Protein AF-0000000072575373 (afdb_homodimer)

pLDDT: mean 94.95, std 9.39, range [46.44, 98.88]

Foldseek 3Di:
DAQDDDDPFKFKAQPPPGDTDDKDWDKDWDKDFDWDADPVGDIDTDDMDTPDMGTPWIADPVVRDISRIDIDGDVPSDD/DAQDDDDPFKFKAQPPPRDTDDKDWDKDWDKDFDWDADPVGDIDTDDMDTPDMGTPWIADPVVRDISRIDIDGDVPSDD

Solvent-accessible surface area (backbone atoms only — not comparable to full-atom values): 8960 Å² total; per-residue (Å²): 133,87,70,86,75,67,54,101,48,29,28,58,28,30,71,82,80,61,48,63,34,51,33,39,36,31,34,37,38,33,33,39,30,37,36,38,31,50,89,65,46,54,75,42,78,79,46,78,43,78,76,44,77,45,72,74,45,42,29,33,63,88,77,62,46,66,66,44,63,44,80,40,70,22,66,84,44,72,128,133,85,69,86,75,66,53,99,48,30,28,58,27,30,73,82,82,60,49,62,34,52,33,39,37,33,35,38,34,33,33,39,29,37,35,38,31,48,89,62,47,54,74,42,78,77,45,76,44,78,76,45,74,45,71,74,44,42,29,32,64,86,79,61,46,67,66,44,64,43,80,39,71,22,65,85,45,74,126

Secondary structure (DSSP, 8-state):
-PPPPP-TTEEEEETTT---SEEEEEEEEEEEEEEEE-TT--EEEEEEEEEEEEEEEEEETTT--BS-EEEEEPTT---/-PPPPP-TTEEEEETTT---SEEEEEEEEEEEEEEEE-TT--EEEEEEEEEEEEEEEEEETTT--BS-EEEEEPTT---

Structure (mmCIF, N/CA/C/O backbone):
data_AF-0000000072575373-model_v1
#
loop_
_entity.id
_entity.type
_entity.pdbx_description
1 polymer 'Uncharacterized protein'
#
loop_
_atom_site.group_PDB
_atom_site.id
_atom_site.type_symbol
_atom_site.label_atom_id
_atom_site.label_alt_id
_atom_site.label_comp_id
_atom_site.label_asym_id
_atom_site.label_entity_id
_atom_site.label_seq_id
_atom_site.pdbx_PDB_ins_code
_atom_site.Cartn_x
_atom_site.Cartn_y
_atom_site.Cartn_z
_atom_site.occupancy
_atom_site.B_iso_or_equiv
_atom_site.auth_seq_id
_atom_site.auth_comp_id
_atom_site.auth_asym_id
_atom_site.auth_atom_id
_atom_site.pdbx_PDB_model_num
ATOM 1 N N . MET A 1 1 ? -15.961 -15.336 -4.566 1 57.91 1 MET A N 1
ATOM 2 C CA . MET A 1 1 ? -15.203 -16.531 -4.191 1 57.91 1 MET A CA 1
ATOM 3 C C . MET A 1 1 ? -13.781 -16.156 -3.77 1 57.91 1 MET A C 1
ATOM 5 O O . MET A 1 1 ? -13.227 -15.172 -4.246 1 57.91 1 MET A O 1
ATOM 9 N N . THR A 1 2 ? -13.219 -16.516 -2.486 1 79.81 2 THR A N 1
ATOM 10 C CA . THR A 1 2 ? -11.898 -16.203 -1.959 1 79.81 2 THR A CA 1
ATOM 11 C C . THR A 1 2 ? -10.812 -16.891 -2.793 1 79.81 2 THR A C 1
ATOM 13 O O . THR A 1 2 ? -10.93 -18.062 -3.141 1 79.81 2 THR A O 1
ATOM 16 N N . VAL A 1 3 ? -9.93 -16.172 -3.463 1 93 3 VAL A N 1
ATOM 17 C CA . VAL A 1 3 ? -8.805 -16.703 -4.234 1 93 3 VAL A CA 1
ATOM 18 C C . VAL A 1 3 ? -7.789 -17.344 -3.295 1 93 3 VAL A C 1
ATOM 20 O O . VAL A 1 3 ? -7.344 -16.719 -2.332 1 93 3 VAL A O 1
ATOM 23 N N . PRO A 1 4 ? -7.527 -18.719 -3.582 1 95.56 4 PRO A N 1
ATOM 24 C CA . PRO A 1 4 ? -6.492 -19.312 -2.734 1 95.56 4 PRO A CA 1
ATOM 25 C C . PRO A 1 4 ? -5.156 -18.578 -2.836 1 95.56 4 PRO A C 1
ATOM 27 O O . PRO A 1 4 ? -4.773 -18.141 -3.92 1 95.56 4 PRO A O 1
ATOM 30 N N . LEU A 1 5 ? -4.449 -18.469 -1.701 1 96.19 5 LEU A N 1
ATOM 31 C CA . LEU A 1 5 ? -3.184 -17.734 -1.696 1 96.19 5 LEU A CA 1
ATOM 32 C C . LEU A 1 5 ? -2.004 -18.703 -1.731 1 96.19 5 LEU A C 1
ATOM 34 O O . LEU A 1 5 ? -1.998 -19.719 -1.022 1 96.19 5 LEU A O 1
ATOM 38 N N . PRO A 1 6 ? -1.029 -18.391 -2.51 1 96.19 6 PRO A N 1
ATOM 39 C CA . PRO A 1 6 ? 0.148 -19.266 -2.553 1 96.19 6 PRO A CA 1
ATOM 40 C C . PRO A 1 6 ? 0.907 -19.297 -1.229 1 96.19 6 PRO A C 1
ATOM 42 O O . PRO A 1 6 ? 0.759 -18.375 -0.406 1 96.19 6 PRO A O 1
ATOM 45 N N . THR A 1 7 ? 1.663 -20.406 -1.072 1 95 7 THR A N 1
ATOM 46 C CA . THR A 1 7 ? 2.609 -20.547 0.029 1 95 7 THR A CA 1
ATOM 47 C C . THR A 1 7 ? 4.047 -20.516 -0.485 1 95 7 THR A C 1
ATOM 49 O O . THR A 1 7 ? 4.281 -20.25 -1.664 1 95 7 THR A O 1
ATOM 52 N N . ASP A 1 8 ? 4.98 -20.844 0.505 1 93.44 8 ASP A N 1
ATOM 53 C CA . ASP A 1 8 ? 6.387 -20.875 0.112 1 93.44 8 ASP A CA 1
ATOM 54 C C . ASP A 1 8 ? 6.672 -22.016 -0.845 1 93.44 8 ASP A C 1
ATOM 56 O O . ASP A 1 8 ? 7.707 -22.047 -1.516 1 93.44 8 ASP A O 1
ATOM 60 N N . THR A 1 9 ? 5.777 -22.953 -0.878 1 94.94 9 THR A N 1
ATOM 61 C CA . THR A 1 9 ? 6.062 -24.141 -1.668 1 94.94 9 THR A CA 1
ATOM 62 C C . THR A 1 9 ? 5.094 -24.266 -2.84 1 94.94 9 THR A C 1
ATOM 64 O O . THR A 1 9 ? 5.145 -25.234 -3.604 1 94.94 9 THR A O 1
ATOM 67 N N . THR A 1 10 ? 4.133 -23.281 -2.965 1 97.19 10 THR A N 1
ATOM 68 C CA . THR A 1 10 ? 3.164 -23.359 -4.051 1 97.19 10 THR A CA 1
ATOM 69 C C . THR A 1 10 ? 3.135 -22.062 -4.848 1 97.19 10 THR A C 1
ATOM 71 O O . THR A 1 10 ? 3.637 -21.031 -4.387 1 97.19 10 THR A O 1
ATOM 74 N N . ARG A 1 11 ? 2.496 -22.125 -6.023 1 97.38 11 ARG A N 1
ATOM 75 C CA . ARG A 1 11 ? 2.246 -20.984 -6.895 1 97.38 11 ARG A CA 1
ATOM 76 C C . ARG A 1 11 ? 0.916 -21.125 -7.625 1 97.38 11 ARG A C 1
ATOM 78 O O . ARG A 1 11 ? 0.316 -22.203 -7.621 1 97.38 11 ARG A O 1
ATOM 85 N N . TRP A 1 12 ? 0.55 -20.016 -8.227 1 97.81 12 TRP A N 1
ATOM 86 C CA . TRP A 1 12 ? -0.685 -20.047 -9.008 1 97.81 12 TRP A CA 1
ATOM 87 C C . TRP A 1 12 ? -0.445 -20.625 -10.391 1 97.81 12 TRP A C 1
ATOM 89 O O . TRP A 1 12 ? 0.592 -20.375 -11.008 1 97.81 12 TRP A O 1
ATOM 99 N N . ARG A 1 13 ? -1.475 -21.406 -10.875 1 98.38 13 ARG A N 1
ATOM 100 C CA . ARG A 1 13 ? -1.645 -21.797 -12.266 1 98.38 13 ARG A CA 1
ATOM 101 C C . ARG A 1 13 ? -3.033 -21.422 -12.773 1 98.38 13 ARG A C 1
ATOM 103 O O . ARG A 1 13 ? -4.039 -21.75 -12.141 1 98.38 13 ARG A O 1
ATOM 110 N N . CYS A 1 14 ? -3.023 -20.719 -13.852 1 98.75 14 CYS A N 1
ATOM 111 C CA . CYS A 1 14 ? -4.32 -20.469 -14.477 1 98.75 14 CYS A CA 1
ATOM 112 C C . CYS A 1 14 ? -4.961 -21.766 -14.945 1 98.75 14 CYS A C 1
ATOM 114 O O . CYS A 1 14 ? -4.348 -22.531 -15.695 1 98.75 14 CYS A O 1
ATOM 116 N N . THR A 1 15 ? -6.172 -22 -14.586 1 98.44 15 THR A N 1
ATOM 117 C CA . THR A 1 15 ? -6.82 -23.266 -14.898 1 98.44 15 THR A CA 1
ATOM 118 C C . THR A 1 15 ? -7.25 -23.312 -16.359 1 98.44 15 THR A C 1
ATOM 120 O O . THR A 1 15 ? -7.547 -24.375 -16.891 1 98.44 15 THR A O 1
ATOM 123 N N . LEU A 1 16 ? -7.289 -22.172 -16.984 1 98.44 16 LEU A N 1
ATOM 124 C CA . LEU A 1 16 ? -7.77 -22.109 -18.359 1 98.44 16 LEU A CA 1
ATOM 125 C C . LEU A 1 16 ? -6.613 -22.219 -19.344 1 98.44 16 LEU A C 1
ATOM 127 O O . LEU A 1 16 ? -6.652 -23.047 -20.266 1 98.44 16 LEU A O 1
ATOM 131 N N . CYS A 1 17 ? -5.562 -21.453 -19.203 1 98.81 17 CYS A N 1
ATOM 132 C CA . CYS A 1 17 ? -4.531 -21.406 -20.234 1 98.81 17 CYS A CA 1
ATOM 133 C C . CYS A 1 17 ? -3.23 -22.031 -19.734 1 98.81 17 CYS A C 1
ATOM 135 O O . CYS A 1 17 ? -2.27 -22.172 -20.484 1 98.81 17 CYS A O 1
ATOM 137 N N . GLY A 1 18 ? -3.104 -22.344 -18.453 1 98.44 18 GLY A N 1
ATOM 138 C CA . GLY A 1 18 ? -1.931 -23 -17.891 1 98.44 18 GLY A CA 1
ATOM 139 C C . GLY A 1 18 ? -0.842 -22.031 -17.484 1 98.44 18 GLY A C 1
ATOM 140 O O . GLY A 1 18 ? 0.259 -22.438 -17.125 1 98.44 18 GLY A O 1
ATOM 141 N N . ASN A 1 19 ? -1.093 -20.719 -17.531 1 98.62 19 ASN A N 1
ATOM 142 C CA . ASN A 1 19 ? -0.123 -19.688 -17.141 1 98.62 19 ASN A CA 1
ATOM 143 C C . ASN A 1 19 ? 0.386 -19.922 -15.719 1 98.62 19 ASN A C 1
ATOM 145 O O . ASN A 1 19 ? -0.397 -20.219 -14.812 1 98.62 19 ASN A O 1
ATOM 149 N N . LEU A 1 20 ? 1.726 -19.672 -15.562 1 98.31 20 LEU A N 1
ATOM 150 C CA . LEU A 1 20 ? 2.344 -19.875 -14.258 1 98.31 20 LEU A CA 1
ATOM 151 C C . LEU A 1 20 ? 3.094 -18.641 -13.797 1 98.31 20 LEU A C 1
A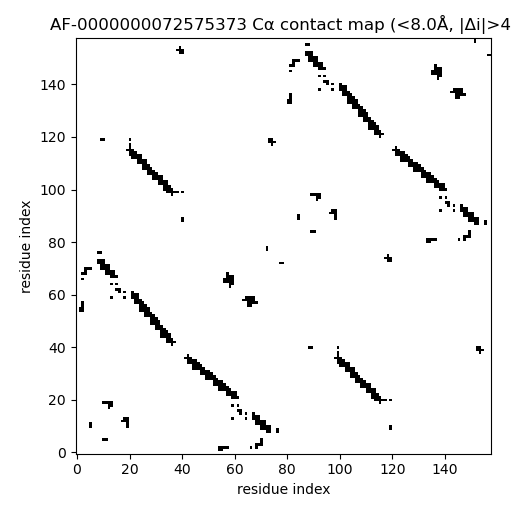TOM 153 O O . LEU A 1 20 ? 3.561 -18.578 -12.656 1 98.31 20 LEU A O 1
ATOM 157 N N . THR A 1 21 ? 3.098 -17.594 -14.664 1 97.94 21 THR A N 1
ATOM 158 C CA . THR A 1 21 ? 4.199 -16.672 -14.398 1 97.94 21 THR A CA 1
ATOM 159 C C . THR A 1 21 ? 3.701 -15.227 -14.344 1 97.94 21 THR A C 1
ATOM 161 O O . THR A 1 21 ? 4.371 -14.359 -13.789 1 97.94 21 THR A O 1
ATOM 164 N N . ARG A 1 22 ? 2.506 -14.922 -14.992 1 98.62 22 ARG A N 1
ATOM 165 C CA . ARG A 1 22 ? 2.127 -13.523 -15.148 1 98.62 22 ARG A CA 1
ATOM 166 C C . ARG A 1 22 ? 0.691 -13.289 -14.688 1 98.62 22 ARG A C 1
ATOM 168 O O . ARG A 1 22 ? -0.255 -13.711 -15.359 1 98.62 22 ARG A O 1
ATOM 175 N N . PHE A 1 23 ? 0.566 -12.531 -13.625 1 98.81 23 PHE A N 1
ATOM 176 C CA . PHE A 1 23 ? -0.757 -12.297 -13.062 1 98.81 23 PHE A CA 1
ATOM 177 C C . PHE A 1 23 ? -0.915 -10.844 -12.641 1 98.81 23 PHE A C 1
ATOM 179 O O . PHE A 1 23 ? 0.02 -10.242 -12.109 1 98.81 23 PHE A O 1
ATOM 186 N N . ASP A 1 24 ? -2.07 -10.297 -12.836 1 98.81 24 ASP A N 1
ATOM 187 C CA . ASP A 1 24 ? -2.482 -9.055 -12.18 1 98.81 24 ASP A CA 1
ATOM 188 C C . ASP A 1 24 ? -3.26 -9.352 -10.898 1 98.81 24 ASP A C 1
ATOM 190 O O . ASP A 1 24 ? -4.281 -10.039 -10.93 1 98.81 24 ASP A O 1
ATOM 194 N N . VAL A 1 25 ? -2.771 -8.82 -9.812 1 98.62 25 VAL A N 1
ATOM 195 C CA . VAL A 1 25 ? -3.379 -9.055 -8.508 1 98.62 25 VAL A CA 1
ATOM 196 C C . VAL A 1 25 ? -3.973 -7.75 -7.973 1 98.62 25 VAL A C 1
ATOM 198 O O . VAL A 1 25 ? -3.27 -6.746 -7.844 1 98.62 25 VAL A O 1
ATOM 201 N N . THR A 1 26 ? -5.25 -7.719 -7.734 1 98.5 26 THR A N 1
ATOM 202 C CA . THR A 1 26 ? -5.906 -6.602 -7.066 1 98.5 26 THR A CA 1
ATOM 203 C C . THR A 1 26 ? -5.98 -6.84 -5.562 1 98.5 26 THR A C 1
ATOM 205 O O . THR A 1 26 ? -6.543 -7.844 -5.113 1 98.5 26 THR A O 1
ATOM 208 N N . ARG A 1 27 ? -5.383 -5.902 -4.816 1 97.94 27 ARG A N 1
ATOM 209 C CA . ARG A 1 27 ? -5.355 -6.012 -3.361 1 97.94 27 ARG A CA 1
ATOM 210 C C . ARG A 1 27 ? -5.988 -4.789 -2.709 1 97.94 27 ARG A C 1
ATOM 212 O O . ARG A 1 27 ? -5.789 -3.662 -3.168 1 97.94 27 ARG A O 1
ATOM 219 N N . ALA A 1 28 ? -6.754 -5.051 -1.67 1 97.81 28 ALA A N 1
ATOM 220 C CA . ALA A 1 28 ? -7.191 -4.004 -0.752 1 97.81 28 ALA A CA 1
ATOM 221 C C . ALA A 1 28 ? -6.43 -4.078 0.568 1 97.81 28 ALA A C 1
ATOM 223 O O . ALA A 1 28 ? -6.195 -5.164 1.097 1 97.81 28 ALA A O 1
ATOM 224 N N . SER A 1 29 ? -6.07 -2.857 0.984 1 98.12 29 SER A N 1
ATOM 225 C CA . SER A 1 29 ? -5.344 -2.869 2.248 1 98.12 29 SER A CA 1
ATOM 226 C C . SER A 1 29 ? -5.715 -1.667 3.111 1 98.12 29 SER A C 1
ATOM 228 O O . SER A 1 29 ? -6.238 -0.672 2.607 1 98.12 29 SER A O 1
ATOM 230 N N . LYS A 1 30 ? -5.516 -1.884 4.383 1 98.31 30 LYS A N 1
ATOM 231 C CA . LYS A 1 30 ? -5.5 -0.824 5.387 1 98.31 30 LYS A CA 1
ATOM 232 C C . LYS A 1 30 ? -4.148 -0.752 6.09 1 98.31 30 LYS A C 1
ATOM 234 O O . LYS A 1 30 ? -3.635 -1.768 6.562 1 98.31 30 LYS A O 1
ATOM 239 N N . VAL A 1 31 ? -3.635 0.418 6.047 1 98.62 31 VAL A N 1
ATOM 240 C CA . VAL A 1 31 ? -2.279 0.591 6.559 1 98.62 31 VAL A CA 1
ATOM 241 C C . VAL A 1 31 ? -2.229 1.802 7.488 1 98.62 31 VAL A C 1
ATOM 243 O O . VAL A 1 31 ? -2.967 2.771 7.297 1 98.62 31 VAL A O 1
ATOM 246 N N . VAL A 1 32 ? -1.358 1.683 8.516 1 98.75 32 VAL A N 1
ATOM 247 C CA . VAL A 1 32 ? -1.013 2.842 9.328 1 98.75 32 VAL A CA 1
ATOM 248 C C . VAL A 1 32 ? 0.434 3.252 9.062 1 98.75 32 VAL A C 1
ATOM 250 O O . VAL A 1 32 ? 1.335 2.41 9.07 1 98.75 32 VAL A O 1
ATOM 253 N N . GLU A 1 33 ? 0.587 4.488 8.852 1 98.81 33 GLU A N 1
ATOM 254 C CA . GLU A 1 33 ? 1.903 5.059 8.578 1 98.81 33 GLU A CA 1
ATOM 255 C C . GLU A 1 33 ? 2.26 6.137 9.594 1 98.81 33 GLU A C 1
ATOM 257 O O . GLU A 1 33 ? 1.442 7.008 9.898 1 98.81 33 GLU A O 1
ATOM 262 N N . TYR A 1 34 ? 3.465 6.043 10.188 1 98.81 34 TYR A N 1
ATOM 263 C CA . TYR A 1 34 ? 4.027 7.188 10.898 1 98.81 34 TYR A CA 1
ATOM 264 C C . TYR A 1 34 ? 4.672 8.172 9.93 1 98.81 34 TYR A C 1
ATOM 266 O O . TYR A 1 34 ? 5.691 7.859 9.305 1 98.81 34 TYR A O 1
ATOM 274 N N . VAL A 1 35 ? 4.039 9.32 9.867 1 98.5 35 VAL A N 1
ATOM 275 C CA . VAL A 1 35 ? 4.531 10.367 8.977 1 98.5 35 VAL A CA 1
ATOM 276 C C . VAL A 1 35 ? 5.262 11.438 9.789 1 98.5 35 VAL A C 1
ATOM 278 O O . VAL A 1 35 ? 4.68 12.039 10.695 1 98.5 35 VAL A O 1
ATOM 281 N N . HIS A 1 36 ? 6.484 11.695 9.438 1 98.5 36 HIS A N 1
ATOM 282 C CA . HIS A 1 36 ? 7.273 12.758 10.062 1 98.5 36 HIS A CA 1
ATOM 283 C C . HIS A 1 36 ? 7.523 13.906 9.086 1 98.5 36 HIS A C 1
ATOM 285 O O . HIS A 1 36 ? 7.996 13.68 7.973 1 98.5 36 HIS A O 1
ATOM 291 N N . LEU A 1 37 ? 7.172 15.07 9.484 1 97.88 37 LEU A N 1
ATOM 292 C CA . LEU A 1 37 ? 7.473 16.266 8.703 1 97.88 37 LEU A CA 1
ATOM 293 C C . LEU A 1 37 ? 8.703 16.969 9.25 1 97.88 37 LEU A C 1
ATOM 295 O O . LEU A 1 37 ? 8.844 17.141 10.461 1 97.88 37 LEU A O 1
ATOM 299 N N . ASP A 1 38 ? 9.555 17.359 8.312 1 96.62 38 ASP A N 1
ATOM 300 C CA . ASP A 1 38 ? 10.727 18.125 8.75 1 96.62 38 ASP A CA 1
ATOM 301 C C . ASP A 1 38 ? 10.383 19.609 8.906 1 96.62 38 ASP A C 1
ATOM 303 O O . ASP A 1 38 ? 9.219 19.984 8.836 1 96.62 38 ASP A O 1
ATOM 307 N N . LEU A 1 39 ? 11.5 20.344 9.117 1 92.5 39 LEU A N 1
ATOM 308 C CA . LEU A 1 39 ? 11.281 21.766 9.414 1 92.5 39 LEU A CA 1
ATOM 309 C C . LEU A 1 39 ? 10.688 22.484 8.219 1 92.5 39 LEU A C 1
ATOM 311 O O . LEU A 1 39 ? 9.969 23.484 8.375 1 92.5 39 LEU A O 1
ATOM 315 N N . ALA A 1 40 ? 10.992 21.938 6.973 1 92.19 40 ALA A N 1
ATOM 316 C CA . ALA A 1 40 ? 10.453 22.547 5.758 1 92.19 40 ALA A CA 1
ATOM 317 C C . ALA A 1 40 ? 9.023 22.062 5.496 1 92.19 40 ALA A C 1
ATOM 319 O O . ALA A 1 40 ? 8.344 22.594 4.613 1 92.19 40 ALA A O 1
ATOM 320 N N . GLY A 1 41 ? 8.562 21.062 6.309 1 94 41 GLY A N 1
ATOM 321 C CA . GLY A 1 41 ? 7.223 20.531 6.125 1 94 41 GLY A CA 1
ATOM 322 C C . GLY A 1 41 ? 7.172 19.375 5.137 1 94 41 GLY A C 1
ATOM 323 O O . GLY A 1 41 ? 6.102 19.016 4.645 1 94 41 GLY A O 1
ATOM 324 N N . GLU A 1 42 ? 8.258 18.906 4.75 1 94.81 42 GLU A N 1
ATOM 325 C CA . GLU A 1 42 ? 8.32 17.766 3.834 1 94.81 42 GLU A CA 1
ATOM 326 C C . GLU A 1 42 ? 8.039 16.453 4.559 1 94.81 42 GLU A C 1
ATOM 328 O O . GLU A 1 42 ? 8.711 16.125 5.531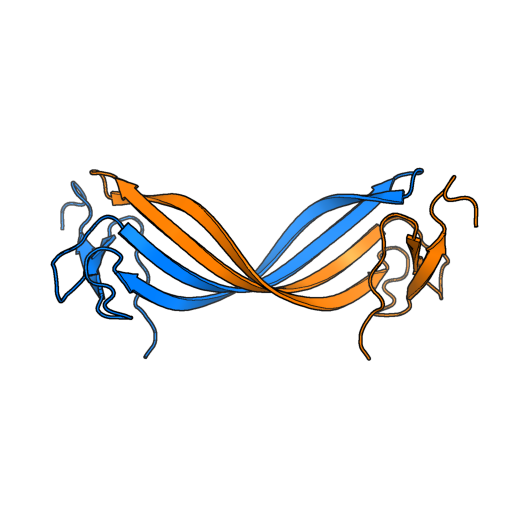 1 94.81 42 GLU A O 1
ATOM 333 N N . PRO A 1 43 ? 7.004 15.734 4.152 1 96.19 43 PRO A N 1
ATOM 334 C CA . PRO A 1 43 ? 6.66 14.492 4.84 1 96.19 43 PRO A CA 1
ATOM 335 C C . PRO A 1 43 ? 7.562 13.328 4.441 1 96.19 43 PRO A C 1
ATOM 337 O O . PRO A 1 43 ? 7.969 13.227 3.279 1 96.19 43 PRO A O 1
ATOM 340 N N . THR A 1 44 ? 7.875 12.508 5.395 1 97.81 44 THR A N 1
ATOM 341 C CA . THR A 1 44 ? 8.539 11.219 5.207 1 97.81 44 THR A CA 1
ATOM 342 C C . THR A 1 44 ? 7.848 10.133 6.027 1 97.81 44 THR A C 1
ATOM 344 O O . THR A 1 44 ? 7.496 10.352 7.191 1 97.81 44 THR A O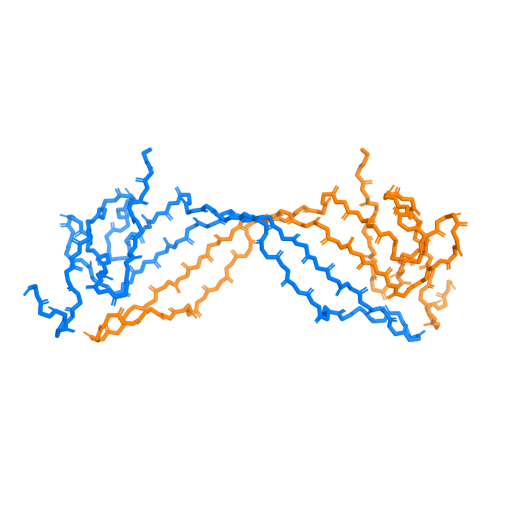 1
ATOM 347 N N . VAL A 1 45 ? 7.609 8.969 5.391 1 98.19 45 VAL A N 1
ATOM 348 C CA . VAL A 1 45 ? 7.09 7.816 6.121 1 98.19 45 VAL A CA 1
ATOM 349 C C . VAL A 1 45 ? 8.227 7.098 6.84 1 98.19 45 VAL A C 1
ATOM 351 O O . VAL A 1 45 ? 9.109 6.516 6.195 1 98.19 45 VAL A O 1
ATOM 354 N N . GLU A 1 46 ? 8.109 7.086 8.117 1 98.5 46 GLU A N 1
ATOM 355 C CA . GLU A 1 46 ? 9.203 6.484 8.883 1 98.5 46 GLU A CA 1
ATOM 356 C C . GLU A 1 46 ? 8.859 5.055 9.297 1 98.5 46 GLU A C 1
ATOM 358 O O . GLU A 1 46 ? 9.758 4.242 9.531 1 98.5 46 GLU A O 1
ATOM 363 N N . GLU A 1 47 ? 7.637 4.777 9.531 1 98.38 47 GLU A N 1
ATOM 364 C CA . GLU A 1 47 ? 7.137 3.447 9.859 1 98.38 47 GLU A CA 1
ATOM 365 C C . GLU A 1 47 ? 5.84 3.143 9.109 1 98.38 47 GLU A C 1
ATOM 367 O O . GLU A 1 47 ? 5.055 4.051 8.828 1 98.38 47 GLU A O 1
ATOM 372 N N . ARG A 1 48 ? 5.637 1.902 8.766 1 97.88 48 ARG A N 1
ATOM 373 C CA . ARG A 1 48 ? 4.434 1.429 8.094 1 97.88 48 ARG A CA 1
ATOM 374 C C . ARG A 1 48 ? 3.988 0.08 8.648 1 97.88 48 ARG A C 1
ATOM 376 O O . ARG A 1 48 ? 4.793 -0.844 8.773 1 97.88 48 ARG A O 1
ATOM 383 N N . GLU A 1 49 ? 2.707 0.065 9 1 98.5 49 GLU A N 1
ATOM 384 C CA . GLU A 1 49 ? 2.1 -1.176 9.469 1 98.5 49 GLU A CA 1
ATOM 385 C C . GLU A 1 49 ? 0.853 -1.522 8.664 1 98.5 49 GLU A C 1
ATOM 387 O O . GLU A 1 49 ? -0.067 -0.709 8.547 1 98.5 49 GLU A O 1
ATOM 392 N N . VAL A 1 50 ? 0.86 -2.773 8.102 1 98 50 VAL A N 1
ATOM 393 C CA . VAL A 1 50 ? -0.326 -3.26 7.402 1 98 50 VAL A CA 1
ATOM 394 C C . VAL A 1 50 ? -1.301 -3.869 8.406 1 98 50 VAL A C 1
ATOM 396 O O . VAL A 1 50 ? -1.02 -4.914 9 1 98 50 VAL A O 1
ATOM 399 N N . LEU A 1 51 ? -2.424 -3.182 8.531 1 98.19 51 LEU A N 1
ATOM 400 C CA . LEU A 1 51 ? -3.422 -3.664 9.484 1 98.19 51 LEU A CA 1
ATOM 401 C C . LEU A 1 51 ? -4.219 -4.824 8.891 1 98.19 51 LEU A C 1
ATOM 403 O O . LEU A 1 51 ? -4.574 -5.762 9.602 1 98.19 51 LEU A O 1
ATOM 407 N N . SER A 1 52 ? -4.543 -4.723 7.617 1 97.81 52 SER A N 1
ATOM 408 C CA . SER A 1 52 ? -5.27 -5.758 6.895 1 97.81 52 SER A CA 1
ATOM 409 C C . SER A 1 52 ? -4.945 -5.723 5.402 1 97.81 52 SER A C 1
ATOM 411 O O . SER A 1 52 ? -4.566 -4.676 4.871 1 97.81 52 SER A O 1
ATOM 413 N N . GLU A 1 53 ? -5.012 -6.891 4.859 1 96.69 53 GLU A N 1
ATOM 414 C CA . GLU A 1 53 ? -4.84 -7.027 3.418 1 96.69 53 GLU A CA 1
ATOM 415 C C . GLU A 1 53 ? -5.691 -8.164 2.865 1 96.69 53 GLU A C 1
ATOM 417 O O . GLU A 1 53 ? -5.789 -9.227 3.48 1 96.69 53 GLU A O 1
ATOM 422 N N . THR A 1 54 ? -6.379 -7.922 1.739 1 96.62 54 THR A N 1
ATOM 423 C CA . THR A 1 54 ? -7.176 -8.922 1.044 1 96.62 54 THR A CA 1
ATOM 424 C C . THR A 1 54 ? -6.898 -8.891 -0.456 1 96.62 54 THR A C 1
ATOM 426 O O . THR A 1 54 ? -6.828 -7.82 -1.057 1 96.62 54 THR A O 1
ATOM 429 N N . VAL A 1 55 ? -6.684 -10.102 -0.951 1 97.44 55 VAL A N 1
ATOM 430 C CA . VAL A 1 55 ? -6.656 -10.211 -2.406 1 97.44 55 VAL A CA 1
ATOM 431 C C . VAL A 1 55 ? -8.078 -10.258 -2.949 1 97.44 55 VAL A C 1
ATOM 433 O O . VAL A 1 55 ? -8.82 -11.211 -2.688 1 97.44 55 VAL A O 1
ATOM 436 N N . GLU A 1 56 ? -8.375 -9.281 -3.697 1 97.56 56 GLU A N 1
ATOM 437 C CA . GLU A 1 56 ? -9.742 -9.188 -4.211 1 97.56 56 GLU A CA 1
ATOM 438 C C . GLU A 1 56 ? -9.898 -9.969 -5.508 1 97.56 56 GLU A C 1
ATOM 440 O O . GLU A 1 56 ? -10.984 -10.469 -5.809 1 97.56 56 GLU A O 1
ATOM 445 N N . SER A 1 57 ? -8.836 -10 -6.281 1 98.06 57 SER A N 1
ATOM 446 C CA . SER A 1 57 ? -8.922 -10.734 -7.539 1 98.06 57 SER A CA 1
ATOM 447 C C . SER A 1 57 ? -7.535 -11.023 -8.109 1 98.06 57 SER A C 1
ATOM 449 O O . SER A 1 57 ? -6.57 -10.336 -7.781 1 98.06 57 SER A O 1
ATOM 451 N N . VAL A 1 58 ? -7.48 -12.086 -8.891 1 98.69 58 VAL A N 1
ATOM 452 C CA . VAL A 1 58 ? -6.297 -12.477 -9.648 1 98.69 58 VAL A CA 1
ATOM 453 C C . VAL A 1 58 ? -6.668 -12.672 -11.117 1 98.69 58 VAL A C 1
ATOM 455 O O . VAL A 1 58 ? -7.555 -13.469 -11.438 1 98.69 58 VAL A O 1
ATOM 458 N N . ARG A 1 59 ? -5.969 -11.922 -11.984 1 98.81 59 ARG A N 1
ATOM 459 C CA . ARG A 1 59 ? -6.203 -12.016 -13.422 1 98.81 59 ARG A CA 1
ATOM 460 C C . ARG A 1 59 ? -4.996 -12.609 -14.133 1 98.81 59 ARG A C 1
ATOM 462 O O . ARG A 1 59 ? -3.861 -12.18 -13.914 1 98.81 59 ARG A O 1
ATOM 469 N N . CYS A 1 60 ? -5.293 -13.578 -14.969 1 98.88 60 CYS A N 1
ATOM 470 C CA . CYS A 1 60 ? -4.258 -14.148 -15.82 1 98.88 60 CYS A CA 1
ATOM 471 C C . CYS A 1 60 ? -3.879 -13.188 -16.938 1 98.88 60 CYS A C 1
ATOM 473 O O . CYS A 1 60 ? -4.73 -12.789 -17.734 1 98.88 60 CYS A O 1
ATOM 475 N N . ARG A 1 61 ? -2.703 -13 -17.062 1 98.44 61 ARG A N 1
ATOM 476 C CA . ARG A 1 61 ? -2.34 -12.016 -18.078 1 98.44 61 ARG A CA 1
ATOM 477 C C . ARG A 1 61 ? -2.295 -12.656 -19.469 1 98.44 61 ARG A C 1
ATOM 479 O O . ARG A 1 61 ? -2.299 -11.953 -20.484 1 98.44 61 ARG A O 1
ATOM 486 N N . TRP A 1 62 ? -2.113 -13.906 -19.578 1 98.44 62 TRP A N 1
ATOM 487 C CA . TRP A 1 62 ? -2.061 -14.578 -20.859 1 98.44 62 TRP A CA 1
ATOM 488 C C . TRP A 1 62 ? -3.443 -14.633 -21.516 1 98.44 62 TRP A C 1
ATOM 490 O O . TRP A 1 62 ? -3.588 -14.367 -22.703 1 98.44 62 TRP A O 1
ATOM 500 N N . CYS A 1 63 ? -4.457 -14.906 -20.75 1 98.88 63 CYS A N 1
ATOM 501 C CA . CYS A 1 63 ? -5.758 -15.156 -21.359 1 98.88 63 CYS A CA 1
ATOM 502 C C . CYS A 1 63 ? -6.824 -14.242 -20.766 1 98.88 63 CYS A C 1
ATOM 504 O O . CYS A 1 63 ? -7.98 -14.273 -21.188 1 98.88 63 CYS A O 1
ATOM 506 N N . ASN A 1 64 ? -6.516 -13.461 -19.719 1 98.69 64 ASN A N 1
ATOM 507 C CA . ASN A 1 64 ? -7.363 -12.453 -19.078 1 98.69 64 ASN A CA 1
ATOM 508 C C . ASN A 1 64 ? -8.43 -13.094 -18.203 1 98.69 64 ASN A C 1
ATOM 510 O O . ASN A 1 64 ? -9.328 -12.406 -17.719 1 98.69 64 ASN A O 1
ATOM 514 N N . ALA A 1 65 ? -8.305 -14.43 -18.031 1 98.25 65 ALA A N 1
ATOM 515 C CA . ALA A 1 65 ? -9.25 -15.055 -17.125 1 98.25 65 ALA A CA 1
ATOM 516 C C . ALA A 1 65 ? -9.102 -14.492 -15.711 1 98.25 65 ALA A C 1
ATOM 518 O O . ALA A 1 65 ? -7.988 -14.266 -15.234 1 98.25 65 ALA A O 1
ATOM 519 N N . VAL A 1 66 ? -10.273 -14.359 -15.008 1 98.5 66 VAL A N 1
ATOM 520 C CA . VAL A 1 66 ? -10.273 -13.797 -13.664 1 98.5 66 VAL A CA 1
ATOM 521 C C . VAL A 1 66 ? -10.68 -14.867 -12.656 1 98.5 66 VAL A C 1
ATOM 523 O O . VAL A 1 66 ? -11.664 -15.578 -12.852 1 98.5 66 VAL A O 1
ATOM 526 N N . ASP A 1 67 ? -9.773 -14.977 -11.672 1 98.44 67 ASP A N 1
A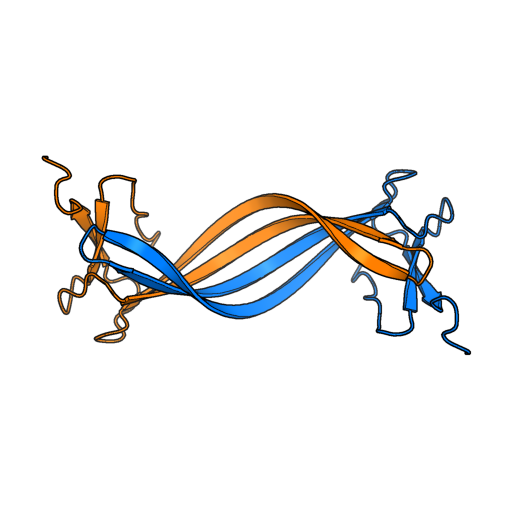TOM 527 C CA . ASP A 1 67 ? -10.008 -15.844 -10.523 1 98.44 67 ASP A CA 1
ATOM 528 C C . ASP A 1 67 ? -10.133 -17.312 -10.953 1 98.44 67 ASP A C 1
ATOM 530 O O . ASP A 1 67 ? -10.906 -18.062 -10.367 1 98.44 67 ASP A O 1
ATOM 534 N N . GLN A 1 68 ? -9.531 -17.609 -12.078 1 97.94 68 GLN A N 1
ATOM 535 C CA . GLN A 1 68 ? -9.414 -18.984 -12.547 1 97.94 68 GLN A CA 1
ATOM 536 C C . GLN A 1 68 ? -8.008 -19.531 -12.312 1 97.94 68 GLN A C 1
ATOM 538 O O . GLN A 1 68 ? -7.293 -19.844 -13.266 1 97.94 68 GLN A O 1
ATOM 543 N N . VAL A 1 69 ? -7.73 -19.672 -10.93 1 98.5 69 VAL A N 1
ATOM 544 C CA . VAL A 1 69 ? -6.391 -20.125 -10.57 1 98.5 69 VAL A CA 1
ATOM 545 C C . VAL A 1 69 ? -6.48 -21.312 -9.609 1 98.5 69 VAL A C 1
ATOM 547 O O . VAL A 1 69 ? -7.445 -21.422 -8.852 1 98.5 69 VAL A O 1
ATOM 550 N N . GLU A 1 70 ? -5.504 -22.172 -9.648 1 98.38 70 GLU A N 1
ATOM 551 C CA . GLU A 1 70 ? -5.258 -23.234 -8.688 1 98.38 70 GLU A CA 1
ATOM 552 C C . GLU A 1 70 ? -3.832 -23.172 -8.148 1 98.38 70 GLU A C 1
ATOM 554 O O . GLU A 1 70 ? -2.973 -22.5 -8.727 1 98.38 70 GLU A O 1
ATOM 559 N N . LEU A 1 71 ? -3.643 -23.812 -6.953 1 98 71 LEU A N 1
ATOM 560 C CA . LEU A 1 71 ? -2.299 -23.859 -6.391 1 98 71 LEU A CA 1
ATOM 561 C C . LEU A 1 71 ? -1.555 -25.094 -6.867 1 98 71 LEU A C 1
ATOM 563 O O . LEU A 1 71 ? -2.096 -26.203 -6.832 1 98 71 LEU A O 1
ATOM 567 N N . VAL A 1 72 ? -0.379 -24.938 -7.309 1 97.38 72 VAL A N 1
ATOM 568 C CA . VAL A 1 72 ? 0.487 -26.031 -7.711 1 97.38 72 VAL A CA 1
ATOM 569 C C . VAL A 1 72 ? 1.849 -25.891 -7.035 1 97.38 72 VAL A C 1
ATOM 571 O O . VAL A 1 72 ? 2.201 -24.812 -6.551 1 97.38 72 VAL A O 1
ATOM 574 N N . ASP A 1 73 ? 2.607 -26.984 -7.027 1 96.44 73 ASP A N 1
ATOM 575 C CA . ASP A 1 73 ? 3.924 -26.969 -6.398 1 96.44 73 ASP A CA 1
ATOM 576 C C . ASP A 1 73 ? 4.895 -26.078 -7.176 1 96.44 73 ASP A C 1
ATOM 578 O O . ASP A 1 73 ? 4.887 -26.078 -8.406 1 96.44 73 ASP A O 1
ATOM 582 N N . ARG A 1 74 ? 5.758 -25.391 -6.371 1 96.12 74 ARG A N 1
ATOM 583 C CA . ARG A 1 74 ? 6.914 -24.781 -7.02 1 96.12 74 ARG A CA 1
ATOM 584 C C . ARG A 1 74 ? 7.93 -25.828 -7.441 1 96.12 74 ARG A C 1
ATOM 586 O O . ARG A 1 74 ? 7.914 -26.953 -6.93 1 96.12 74 ARG A O 1
ATOM 593 N N . PRO A 1 75 ? 8.727 -25.328 -8.492 1 89.5 75 PRO A N 1
ATOM 594 C CA . PRO A 1 75 ? 9.781 -26.281 -8.836 1 89.5 75 PRO A CA 1
ATOM 595 C C . PRO A 1 75 ? 10.68 -26.625 -7.652 1 89.5 75 PRO A C 1
ATOM 597 O O . PRO A 1 75 ? 11.047 -25.734 -6.875 1 89.5 75 PRO A O 1
ATOM 600 N N . GLY A 1 76 ? 10.984 -27.891 -7.492 1 78.44 76 GLY A N 1
ATOM 601 C CA . GLY A 1 76 ? 11.859 -28.375 -6.426 1 78.44 76 GLY A CA 1
ATOM 602 C C . GLY A 1 76 ? 11.133 -28.594 -5.113 1 78.44 76 GLY A C 1
ATOM 603 O O . GLY A 1 76 ? 11.719 -29.062 -4.145 1 78.44 76 GLY A O 1
ATOM 604 N N . ALA A 1 77 ? 9.992 -27.953 -4.953 1 66.94 77 ALA A N 1
ATOM 605 C CA . ALA A 1 77 ? 9.195 -28.234 -3.766 1 66.94 77 ALA A CA 1
ATOM 606 C C . ALA A 1 77 ? 8.711 -29.688 -3.768 1 66.94 77 ALA A C 1
ATOM 608 O O . ALA A 1 77 ? 8.156 -30.156 -4.762 1 66.94 77 ALA A O 1
ATOM 609 N N . ALA A 1 78 ? 9.57 -30.578 -3.574 1 59.88 78 ALA A N 1
ATOM 610 C CA . ALA A 1 78 ? 9.203 -31.984 -3.529 1 59.88 78 ALA A CA 1
ATOM 611 C C . ALA A 1 78 ? 7.906 -32.188 -2.75 1 59.88 78 ALA A C 1
ATOM 613 O O . ALA A 1 78 ? 7.719 -31.594 -1.685 1 59.88 78 ALA A O 1
ATOM 614 N N . SER A 1 79 ? 6.785 -32.531 -3.463 1 46.53 79 SER A N 1
ATOM 615 C CA . SER A 1 79 ? 5.641 -33.062 -2.721 1 46.53 79 SER A CA 1
ATOM 616 C C . SER A 1 79 ? 6.066 -34.156 -1.746 1 46.53 79 SER A C 1
ATOM 618 O O . SER A 1 79 ? 7.039 -34.844 -1.994 1 46.53 79 SER A O 1
ATOM 620 N N . MET B 1 1 ? -16.078 12.445 9.398 1 58.12 1 MET B N 1
ATOM 621 C CA . MET B 1 1 ? -15.656 13.719 8.82 1 58.12 1 MET B CA 1
ATOM 622 C C . MET B 1 1 ? -14.391 13.539 7.988 1 58.12 1 MET B C 1
ATOM 624 O O . MET B 1 1 ? -13.57 12.672 8.281 1 58.12 1 MET B O 1
ATOM 628 N N . THR B 1 2 ? -14.305 13.906 6.602 1 79.81 2 THR B N 1
ATOM 629 C CA . THR B 1 2 ? -13.172 13.773 5.699 1 79.81 2 THR B CA 1
ATOM 630 C C . THR B 1 2 ? -12 14.641 6.168 1 79.81 2 THR B C 1
ATOM 632 O O . THR B 1 2 ? -12.195 15.797 6.539 1 79.81 2 THR B O 1
ATOM 635 N N . VAL B 1 3 ? -10.859 14.094 6.527 1 93.12 3 VAL B N 1
ATOM 636 C CA . VAL B 1 3 ? -9.656 14.812 6.93 1 93.12 3 VAL B CA 1
ATOM 637 C C . VAL B 1 3 ? -9.086 15.57 5.734 1 93.12 3 VAL B C 1
ATOM 639 O O . VAL B 1 3 ? -8.852 14.992 4.672 1 93.12 3 VAL B O 1
ATOM 642 N N . PRO B 1 4 ? -8.977 16.984 5.953 1 95.5 4 PRO B N 1
ATOM 643 C CA . PRO B 1 4 ? -8.359 17.703 4.84 1 95.5 4 PRO B CA 1
ATOM 644 C C . PRO B 1 4 ? -6.953 17.203 4.52 1 95.5 4 PRO B C 1
ATOM 646 O O . PRO B 1 4 ? -6.191 16.859 5.43 1 95.5 4 PRO B O 1
ATOM 649 N N . LEU B 1 5 ? -6.617 17.141 3.217 1 96.12 5 LEU B N 1
ATOM 650 C CA . LEU B 1 5 ? -5.316 16.625 2.814 1 96.12 5 LEU B CA 1
ATOM 651 C C . LEU B 1 5 ? -4.348 17.766 2.512 1 96.12 5 LEU B C 1
ATOM 653 O O . LEU B 1 5 ? -4.715 18.734 1.855 1 96.12 5 LEU B O 1
ATOM 657 N N . PRO B 1 6 ? -3.143 17.625 2.955 1 96 6 PRO B N 1
ATOM 658 C CA . PRO B 1 6 ? -2.158 18.672 2.654 1 96 6 PRO B CA 1
ATOM 659 C C . PRO B 1 6 ? -1.856 18.781 1.161 1 96 6 PRO B C 1
ATOM 661 O O . PRO B 1 6 ? -2.109 17.844 0.405 1 96 6 PRO B O 1
ATOM 664 N N . THR B 1 7 ? -1.365 19.984 0.805 1 94.81 7 THR B N 1
ATOM 665 C CA . THR B 1 7 ? -0.84 20.25 -0.53 1 94.81 7 THR B CA 1
ATOM 666 C C . THR B 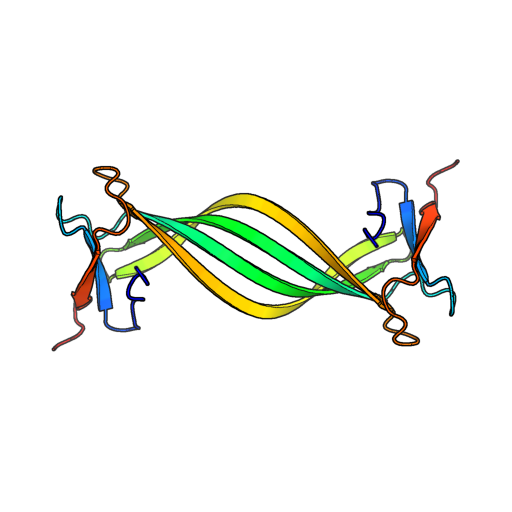1 7 ? 0.671 20.469 -0.486 1 94.81 7 THR B C 1
ATOM 668 O O . THR B 1 7 ? 1.3 20.266 0.555 1 94.81 7 THR B O 1
ATOM 671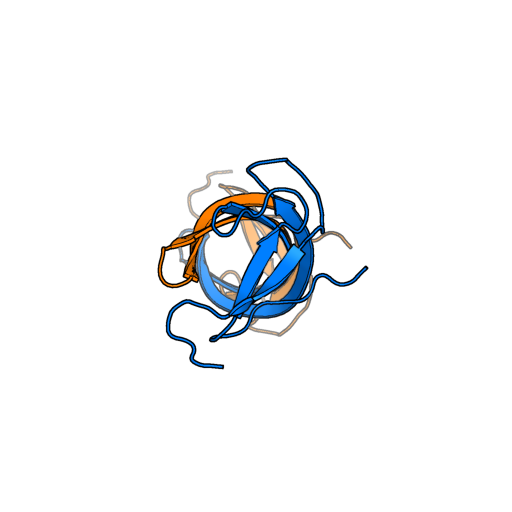 N N . ASP B 1 8 ? 1.184 20.906 -1.724 1 93.19 8 ASP B N 1
ATOM 672 C CA . ASP B 1 8 ? 2.619 21.156 -1.783 1 93.19 8 ASP B CA 1
ATOM 673 C C . ASP B 1 8 ? 2.996 22.375 -0.936 1 93.19 8 ASP B C 1
ATOM 675 O O . ASP B 1 8 ? 4.168 22.578 -0.617 1 93.19 8 ASP B O 1
ATOM 679 N N . THR B 1 9 ? 2.02 23.156 -0.604 1 94.75 9 THR B N 1
ATOM 680 C CA . THR B 1 9 ? 2.338 24.391 0.086 1 94.75 9 THR B CA 1
ATOM 681 C C . THR B 1 9 ? 1.761 24.391 1.498 1 94.75 9 THR B C 1
ATOM 683 O O . THR B 1 9 ? 1.884 25.375 2.227 1 94.75 9 THR B O 1
ATOM 686 N N . THR B 1 10 ? 1.045 23.266 1.901 1 96.94 10 THR B N 1
ATOM 687 C CA . THR B 1 10 ? 0.451 23.234 3.232 1 96.94 10 THR B CA 1
ATOM 688 C C . THR B 1 10 ? 0.87 21.953 3.975 1 96.94 10 THR B C 1
ATOM 690 O O . THR B 1 10 ? 1.357 21.016 3.361 1 96.94 10 THR B O 1
ATOM 693 N N . ARG B 1 11 ? 0.623 21.969 5.293 1 97.19 11 ARG B N 1
ATOM 694 C CA . ARG B 1 11 ? 0.832 20.828 6.176 1 97.19 11 ARG B CA 1
ATOM 695 C C . ARG B 1 11 ? -0.22 20.797 7.281 1 97.19 11 ARG B C 1
ATOM 697 O O . ARG B 1 11 ? -0.962 21.75 7.473 1 97.19 11 ARG B O 1
ATOM 704 N N . TRP B 1 12 ? -0.194 19.625 7.945 1 97.69 12 TRP B N 1
ATOM 705 C CA . TRP B 1 12 ? -1.123 19.484 9.062 1 97.69 12 TRP B CA 1
ATOM 706 C C . TRP B 1 12 ? -0.571 20.156 10.32 1 97.69 12 TRP B C 1
ATOM 708 O O . TRP B 1 12 ? 0.631 20.094 10.586 1 97.69 12 TRP B O 1
ATOM 718 N N . ARG B 1 13 ? -1.518 20.797 11.086 1 98.31 13 ARG B N 1
ATOM 719 C CA . ARG B 1 13 ? -1.316 21.188 12.477 1 98.31 13 ARG B CA 1
ATOM 720 C C . ARG B 1 13 ? -2.406 20.609 13.375 1 98.31 13 ARG B C 1
ATOM 722 O O . ARG B 1 13 ? -3.596 20.75 13.086 1 98.31 13 ARG B O 1
ATOM 729 N N . CYS B 1 14 ? -1.961 19.953 14.391 1 98.75 14 CYS B N 1
ATOM 730 C CA . CYS B 1 14 ? -2.947 19.516 15.375 1 98.75 14 CYS B CA 1
ATOM 731 C C . CYS B 1 14 ? -3.617 20.719 16.047 1 98.75 14 CYS B C 1
ATOM 733 O O . CYS B 1 14 ? -2.939 21.594 16.578 1 98.75 14 CYS B O 1
ATOM 735 N N . THR B 1 15 ? -4.91 20.734 16.078 1 98.44 15 THR B N 1
ATOM 736 C CA . THR B 1 15 ? -5.629 21.891 16.594 1 98.44 15 THR B CA 1
ATOM 737 C C . THR B 1 15 ? -5.594 21.906 18.125 1 98.44 15 THR B C 1
ATOM 739 O O . THR B 1 15 ? -5.891 22.938 18.734 1 98.44 15 THR B O 1
ATOM 742 N N . LEU B 1 16 ? -5.23 20.797 18.688 1 98.44 16 LEU B N 1
ATOM 743 C CA . LEU B 1 16 ? -5.254 20.703 20.156 1 98.44 16 LEU B CA 1
ATOM 744 C C . LEU B 1 16 ? -3.885 21.031 20.734 1 98.44 16 LEU B C 1
ATOM 746 O O . LEU B 1 16 ? -3.773 21.859 21.641 1 98.44 16 LEU B O 1
ATOM 750 N N . CYS B 1 17 ? -2.83 20.453 20.266 1 98.81 17 CYS B N 1
ATOM 751 C CA . CYS B 1 17 ? -1.54 20.594 20.938 1 98.81 17 CYS B CA 1
ATOM 752 C C . CYS B 1 17 ? -0.571 21.391 20.062 1 98.81 17 CYS B C 1
ATOM 754 O O . CYS B 1 17 ? 0.54 21.703 20.5 1 98.81 17 CYS B O 1
ATOM 756 N N . GLY B 1 18 ? -0.887 21.688 18.828 1 98.44 18 GLY B N 1
ATOM 757 C CA . GLY B 1 18 ? -0.06 22.5 17.953 1 98.44 18 GLY B CA 1
ATOM 758 C C . GLY B 1 18 ? 0.996 21.703 17.219 1 98.44 18 GLY B C 1
ATOM 759 O O . GLY B 1 18 ? 1.854 22.266 16.547 1 98.44 18 GLY B O 1
ATOM 760 N N . ASN B 1 19 ? 0.97 20.344 17.312 1 98.62 19 ASN B N 1
ATOM 761 C CA . ASN B 1 19 ? 1.924 19.484 16.625 1 98.62 19 ASN B CA 1
ATOM 762 C C . ASN B 1 19 ? 1.937 19.75 15.117 1 98.62 19 ASN B C 1
ATOM 764 O O . ASN B 1 19 ? 0.881 19.891 14.5 1 98.62 19 ASN B O 1
ATOM 768 N N . LEU B 1 20 ? 3.195 19.703 14.562 1 98.25 20 LEU B N 1
ATOM 769 C CA . LEU B 1 20 ? 3.348 19.984 13.133 1 98.25 20 LEU B CA 1
ATOM 770 C C . LEU B 1 20 ? 4.117 18.859 12.445 1 98.25 20 LEU B C 1
ATOM 772 O O . LEU B 1 20 ? 4.223 18.844 11.219 1 98.25 20 LEU B O 1
ATOM 776 N N . THR B 1 21 ? 4.539 17.844 13.25 1 97.88 21 THR B N 1
ATOM 777 C CA . THR B 1 21 ? 5.641 17.109 12.641 1 97.88 21 THR B CA 1
ATOM 778 C C . THR B 1 21 ? 5.387 15.609 12.719 1 97.88 21 THR B C 1
ATOM 780 O O . THR B 1 21 ? 5.984 14.836 11.961 1 97.88 21 THR B O 1
ATOM 783 N N . ARG B 1 22 ? 4.516 15.125 13.688 1 98.56 22 ARG B N 1
ATOM 784 C CA . ARG B 1 22 ? 4.43 13.688 13.914 1 98.56 22 ARG B CA 1
ATOM 785 C C . ARG B 1 22 ? 2.98 13.211 13.914 1 98.56 22 ARG B C 1
ATOM 787 O O . ARG B 1 22 ? 2.229 13.5 14.844 1 98.56 22 ARG B O 1
ATOM 794 N N . PHE B 1 23 ? 2.662 12.43 12.922 1 98.81 23 PHE B N 1
ATOM 795 C CA . PHE B 1 23 ? 1.287 11.969 12.781 1 98.81 23 PHE B CA 1
ATOM 796 C C . PHE B 1 23 ? 1.246 10.492 12.398 1 98.81 23 PHE B C 1
ATOM 798 O O . PHE B 1 23 ? 2.062 10.023 11.602 1 98.81 23 PHE B O 1
ATOM 805 N N . ASP B 1 24 ? 0.3 9.766 12.93 1 98.81 24 ASP B N 1
ATOM 806 C CA . ASP B 1 24 ? -0.087 8.461 12.406 1 98.81 24 ASP B CA 1
ATOM 807 C C . ASP B 1 24 ? -1.254 8.594 11.43 1 98.81 24 ASP B C 1
ATOM 809 O O . ASP B 1 24 ? -2.316 9.102 11.789 1 98.81 24 ASP B O 1
ATOM 813 N N . VAL B 1 25 ? -1.028 8.117 10.234 1 98.62 25 VAL B N 1
ATOM 814 C CA . VAL B 1 25 ? -2.033 8.211 9.188 1 98.62 25 VAL B CA 1
ATOM 815 C C . VAL B 1 25 ? -2.547 6.82 8.828 1 98.62 25 VAL B C 1
ATOM 817 O O . VAL B 1 25 ? -1.765 5.934 8.477 1 98.62 25 VAL B O 1
ATOM 820 N N . THR B 1 26 ? -3.812 6.582 8.984 1 98.44 26 THR B N 1
ATOM 821 C CA . THR B 1 26 ? -4.453 5.359 8.516 1 98.44 26 THR B CA 1
ATOM 822 C C . THR B 1 26 ? -5.027 5.547 7.113 1 98.44 26 THR B C 1
ATOM 824 O O . THR B 1 26 ? -5.84 6.441 6.883 1 98.44 26 THR B O 1
ATOM 827 N N . ARG B 1 27 ? -4.543 4.691 6.199 1 97.94 27 ARG B N 1
ATOM 828 C CA . ARG B 1 27 ? -4.984 4.762 4.812 1 97.94 27 ARG B CA 1
ATOM 829 C C . ARG B 1 27 ? -5.574 3.432 4.355 1 97.94 27 ARG B C 1
ATOM 831 O O . ARG B 1 27 ? -5.066 2.367 4.711 1 97.94 27 ARG B O 1
ATOM 838 N N . ALA B 1 28 ? -6.645 3.539 3.598 1 97.88 28 ALA B N 1
ATOM 839 C CA . ALA B 1 28 ? -7.156 2.408 2.83 1 97.88 28 ALA B CA 1
ATOM 840 C C . ALA B 1 28 ? -6.848 2.568 1.344 1 97.88 28 ALA B C 1
ATOM 842 O O . ALA B 1 28 ? -6.965 3.668 0.795 1 97.88 28 ALA B O 1
ATOM 843 N N . SER B 1 29 ? -6.445 1.415 0.802 1 98.12 29 SER B N 1
ATOM 844 C CA . SER B 1 29 ? -6.145 1.511 -0.623 1 98.12 29 SER B CA 1
ATOM 845 C C . SER B 1 29 ? -6.562 0.244 -1.362 1 98.12 29 SER B C 1
ATOM 847 O O . SER B 1 29 ? -6.742 -0.81 -0.748 1 98.12 29 SER B O 1
ATOM 849 N N . LYS B 1 30 ? -6.805 0.463 -2.625 1 98.31 30 LYS B N 1
ATOM 850 C CA . LYS B 1 30 ? -6.922 -0.605 -3.613 1 98.31 30 LYS B CA 1
ATOM 851 C C . LYS B 1 30 ? -5.852 -0.478 -4.691 1 98.31 30 LYS B C 1
ATOM 853 O O . LYS B 1 30 ? -5.676 0.592 -5.277 1 98.31 30 LYS B O 1
ATOM 858 N N . VAL B 1 31 ? -5.16 -1.553 -4.836 1 98.62 31 VAL B N 1
ATOM 859 C CA . VAL B 1 31 ? -4.012 -1.521 -5.734 1 98.62 31 VAL B CA 1
ATOM 860 C C . VAL B 1 31 ? -4.055 -2.729 -6.668 1 98.62 31 VAL B C 1
ATOM 862 O O . VAL B 1 31 ? -4.527 -3.801 -6.285 1 98.62 31 VAL B O 1
ATOM 865 N N . VAL B 1 32 ? -3.578 -2.49 -7.906 1 98.75 32 VAL B N 1
ATOM 866 C CA . VAL B 1 32 ? -3.316 -3.598 -8.82 1 98.75 32 VAL B CA 1
ATOM 867 C C . VAL B 1 32 ? -1.811 -3.766 -9.016 1 98.75 32 VAL B C 1
ATOM 869 O O . VAL B 1 32 ? -1.099 -2.791 -9.266 1 98.75 32 VAL B O 1
ATOM 872 N N . GLU B 1 33 ? -1.401 -4.957 -8.891 1 98.81 33 GLU B N 1
ATOM 873 C CA . GLU B 1 33 ? 0.009 -5.305 -9.039 1 98.81 33 GLU B CA 1
ATOM 874 C C . GLU B 1 33 ? 0.211 -6.336 -10.141 1 98.81 33 GLU B C 1
ATOM 876 O O . GLU B 1 33 ? -0.51 -7.332 -10.203 1 98.81 33 GLU B O 1
ATOM 881 N N . TYR B 1 34 ? 1.142 -6.059 -11.078 1 98.81 34 TYR B N 1
ATOM 882 C CA . TYR B 1 34 ? 1.637 -7.113 -11.953 1 98.81 34 TYR B CA 1
ATOM 883 C C . TYR B 1 34 ? 2.691 -7.961 -11.25 1 98.81 34 TYR B C 1
ATOM 885 O O . TYR B 1 34 ? 3.789 -7.48 -10.961 1 98.81 34 TYR B O 1
ATOM 893 N N . VAL B 1 35 ? 2.299 -9.203 -11.023 1 98.56 35 VAL B N 1
ATOM 894 C CA . VAL B 1 35 ? 3.197 -10.141 -10.359 1 98.56 35 VAL B CA 1
ATOM 895 C C . VAL B 1 35 ? 3.803 -11.094 -11.383 1 98.56 35 VAL B C 1
ATOM 897 O O . VAL B 1 35 ? 3.078 -11.812 -12.086 1 98.56 35 VAL B O 1
ATOM 900 N N . HIS B 1 36 ? 5.102 -11.141 -11.43 1 98.62 36 HIS B N 1
ATOM 901 C CA . HIS B 1 36 ? 5.82 -12.062 -12.297 1 98.62 36 HIS B CA 1
ATOM 902 C C . HIS B 1 36 ? 6.535 -13.133 -11.484 1 98.62 36 HIS B C 1
ATOM 904 O O . HIS B 1 36 ? 7.289 -12.82 -10.562 1 98.62 36 HIS B O 1
ATOM 910 N N . LEU B 1 37 ? 6.262 -14.359 -11.797 1 98 37 LEU B N 1
ATOM 911 C CA . LEU B 1 37 ? 6.977 -15.469 -11.172 1 98 37 LEU B CA 1
ATOM 912 C C . LEU B 1 37 ? 8.086 -15.992 -12.086 1 98 37 LEU B C 1
ATOM 914 O O . LEU B 1 37 ? 7.875 -16.156 -13.289 1 98 37 LEU B O 1
ATOM 918 N N . ASP B 1 38 ? 9.227 -16.219 -11.461 1 96.88 38 ASP B N 1
ATOM 919 C CA . ASP B 1 38 ? 10.312 -16.797 -12.25 1 96.88 38 ASP B CA 1
ATOM 920 C C . ASP B 1 38 ? 10.172 -18.312 -12.352 1 96.88 38 ASP B C 1
ATOM 922 O O . ASP B 1 38 ? 9.156 -18.875 -11.945 1 96.88 38 ASP B O 1
ATOM 926 N N . LEU B 1 39 ? 11.266 -18.875 -12.914 1 92.75 39 LEU B N 1
ATOM 927 C CA . LEU B 1 39 ? 11.18 -20.312 -13.18 1 92.75 39 LEU B CA 1
ATOM 928 C C . LEU B 1 39 ? 11.102 -21.094 -11.883 1 92.75 39 LEU B C 1
ATOM 930 O O . LEU B 1 39 ? 10.531 -22.188 -11.844 1 92.75 39 LEU B O 1
ATOM 934 N N . ALA B 1 40 ? 11.695 -20.5 -10.789 1 92.62 40 ALA B N 1
ATOM 935 C CA . ALA B 1 40 ? 11.656 -21.156 -9.484 1 92.62 40 ALA B CA 1
ATOM 936 C C . ALA B 1 40 ? 10.32 -20.906 -8.789 1 92.62 40 ALA B C 1
ATOM 938 O O . ALA B 1 40 ? 10.023 -21.531 -7.758 1 92.62 40 ALA B O 1
ATOM 939 N N . GLY B 1 41 ? 9.484 -20 -9.367 1 94.44 41 GLY B N 1
ATOM 940 C CA . GLY B 1 41 ? 8.195 -19.688 -8.773 1 94.44 41 GLY B CA 1
ATOM 941 C C . GLY B 1 41 ? 8.258 -18.531 -7.781 1 94.44 41 GLY B C 1
ATOM 942 O O . GLY B 1 41 ? 7.34 -18.344 -6.984 1 94.44 41 GLY B O 1
ATOM 943 N N . GLU B 1 42 ? 9.32 -17.875 -7.711 1 95.19 42 GLU B N 1
ATOM 944 C CA . GLU B 1 42 ? 9.477 -16.734 -6.824 1 95.19 42 GLU B CA 1
ATOM 945 C C . GLU B 1 42 ? 8.781 -15.5 -7.391 1 95.19 42 GLU B C 1
ATOM 947 O O . GLU B 1 42 ? 9.07 -15.078 -8.508 1 95.19 42 GLU B O 1
ATOM 952 N N . PRO B 1 43 ? 7.824 -14.953 -6.684 1 96.5 43 PRO B N 1
ATOM 953 C CA . PRO B 1 43 ? 7.098 -13.789 -7.199 1 96.5 43 PRO B CA 1
ATOM 954 C C . PRO B 1 43 ? 7.883 -12.492 -7.059 1 96.5 43 PRO B C 1
ATOM 956 O O . PRO B 1 43 ? 8.602 -12.305 -6.074 1 96.5 43 PRO B O 1
ATOM 959 N N . THR B 1 44 ? 7.758 -11.641 -8.031 1 97.94 44 THR B N 1
ATOM 960 C CA . THR B 1 44 ? 8.227 -10.258 -8.016 1 97.94 44 THR B CA 1
ATOM 961 C C . THR B 1 44 ? 7.16 -9.312 -8.555 1 97.94 44 THR B C 1
ATOM 963 O O . THR B 1 44 ? 6.516 -9.609 -9.562 1 97.94 44 THR B O 1
ATOM 966 N N . VAL B 1 45 ? 6.941 -8.195 -7.852 1 98.25 45 VAL B N 1
ATOM 967 C CA . VAL B 1 45 ? 6.047 -7.156 -8.352 1 98.25 45 VAL B CA 1
ATOM 968 C C . VAL B 1 45 ? 6.789 -6.281 -9.359 1 98.25 45 VAL B C 1
ATOM 970 O O . VAL B 1 45 ? 7.715 -5.555 -9 1 98.25 45 VAL B O 1
ATOM 973 N N . GLU B 1 46 ? 6.293 -6.312 -10.539 1 98.5 46 GLU B N 1
ATOM 974 C CA . GLU B 1 46 ? 6.988 -5.562 -11.578 1 98.5 46 GLU B CA 1
ATOM 975 C C . GLU B 1 46 ? 6.32 -4.211 -11.828 1 98.5 46 GLU B C 1
ATOM 977 O O . GLU B 1 46 ? 6.965 -3.273 -12.305 1 98.5 46 GLU B O 1
ATOM 982 N N . GLU B 1 47 ? 5.051 -4.141 -11.664 1 98.44 47 GLU B N 1
ATOM 983 C CA . GLU B 1 47 ? 4.273 -2.912 -11.789 1 98.44 47 GLU B CA 1
ATOM 984 C C . GLU B 1 47 ? 3.234 -2.801 -10.68 1 98.44 47 GLU B C 1
ATOM 986 O O . GLU B 1 47 ? 2.721 -3.814 -10.195 1 98.44 47 GLU B O 1
ATOM 991 N N . ARG B 1 48 ? 2.965 -1.602 -10.258 1 97.88 48 ARG B N 1
ATOM 992 C CA . ARG B 1 48 ? 1.958 -1.309 -9.242 1 97.88 48 ARG B CA 1
ATOM 993 C C . ARG B 1 48 ? 1.16 -0.061 -9.602 1 97.88 48 ARG B C 1
ATOM 995 O O . ARG B 1 48 ? 1.737 0.976 -9.938 1 97.88 48 ARG B O 1
ATOM 1002 N N . GLU B 1 49 ? -0.156 -0.255 -9.555 1 98.5 49 GLU B N 1
ATOM 1003 C CA . GLU B 1 49 ? -1.066 0.861 -9.789 1 98.5 49 GLU B CA 1
ATOM 1004 C C . GLU B 1 49 ? -2.053 1.023 -8.641 1 98.5 49 GLU B C 1
ATOM 1006 O O . GLU B 1 49 ? -2.76 0.078 -8.281 1 98.5 49 GLU B O 1
ATOM 1011 N N . VAL B 1 50 ? -2.068 2.262 -8.062 1 98 50 VAL B N 1
ATOM 1012 C CA . VAL B 1 50 ? -3.055 2.57 -7.035 1 98 50 VAL B CA 1
ATOM 1013 C C . VAL B 1 50 ? -4.371 2.99 -7.688 1 98 50 VAL B C 1
ATOM 1015 O O . VAL B 1 50 ? -4.449 4.055 -8.312 1 98 50 VAL B O 1
ATOM 1018 N N . LEU B 1 51 ? -5.355 2.133 -7.477 1 98.19 51 LEU B N 1
ATOM 1019 C CA . LEU B 1 51 ? -6.652 2.426 -8.07 1 98.19 51 LEU B CA 1
ATOM 1020 C C . LEU B 1 51 ? -7.41 3.457 -7.238 1 98.19 51 LEU B C 1
ATOM 1022 O O . LEU B 1 51 ? -8.109 4.312 -7.785 1 98.19 51 LEU B O 1
ATOM 1026 N N . SER B 1 52 ? -7.332 3.34 -5.938 1 97.81 52 SER B N 1
ATOM 1027 C CA . SER B 1 52 ? -7.965 4.262 -5.004 1 97.81 52 SER B CA 1
ATOM 1028 C C . SER B 1 52 ? -7.211 4.312 -3.68 1 97.81 52 SER B C 1
ATOM 1030 O O . SER B 1 52 ? -6.531 3.354 -3.309 1 97.81 52 SER B O 1
ATOM 1032 N N . GLU B 1 53 ? -7.289 5.473 -3.115 1 96.69 53 GLU B N 1
ATOM 1033 C CA . GLU B 1 53 ? -6.719 5.672 -1.787 1 96.69 53 GLU B CA 1
ATOM 1034 C C . GLU B 1 53 ? -7.539 6.668 -0.976 1 96.69 53 GLU B C 1
ATOM 1036 O O . GLU B 1 53 ? -7.996 7.684 -1.508 1 96.69 53 GLU B O 1
ATOM 1041 N N . THR B 1 54 ? -7.801 6.34 0.298 1 96.62 54 THR B N 1
ATOM 1042 C CA . THR B 1 54 ? -8.508 7.215 1.227 1 96.62 54 THR B CA 1
ATOM 1043 C C . THR B 1 54 ? -7.781 7.277 2.568 1 96.62 54 THR B C 1
ATOM 1045 O O . THR B 1 54 ? -7.352 6.246 3.094 1 96.62 54 THR B O 1
ATOM 1048 N N . VAL B 1 55 ? -7.617 8.508 3.012 1 97.44 55 VAL B N 1
ATOM 1049 C CA . VAL B 1 55 ? -7.16 8.664 4.387 1 97.44 55 VAL B CA 1
ATOM 1050 C C . VAL B 1 55 ? -8.336 8.5 5.348 1 97.44 55 VAL B C 1
ATOM 1052 O O . VAL B 1 55 ? -9.266 9.312 5.348 1 97.44 55 VAL B O 1
ATOM 1055 N N . GLU B 1 56 ? -8.219 7.508 6.129 1 97.56 56 GLU B N 1
ATOM 1056 C CA . GLU B 1 56 ? -9.328 7.203 7.031 1 97.56 56 GLU B CA 1
ATOM 1057 C C . GLU B 1 56 ? -9.211 7.988 8.336 1 97.56 56 GLU B C 1
ATOM 1059 O O . GLU B 1 56 ? -10.219 8.312 8.961 1 97.56 56 GLU B O 1
ATOM 1064 N N . SER B 1 57 ? -7.984 8.211 8.742 1 98 57 SER B N 1
ATOM 1065 C CA . SER B 1 57 ? -7.801 8.953 9.984 1 98 57 SER B CA 1
ATOM 1066 C C . SER B 1 57 ? -6.375 9.484 10.102 1 98 57 SER B C 1
ATOM 1068 O O . SER B 1 57 ? -5.453 8.938 9.492 1 98 57 SER B O 1
ATOM 1070 N N . VAL B 1 58 ? -6.262 10.562 10.852 1 98.69 58 VAL B N 1
ATOM 1071 C CA . VAL B 1 58 ? -4.984 11.164 11.219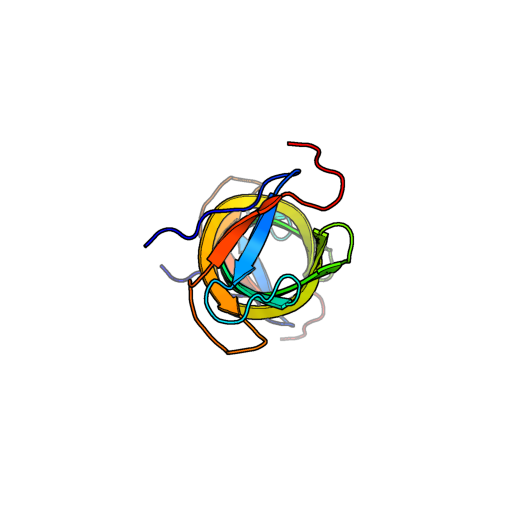 1 98.69 58 VAL B CA 1
ATOM 1072 C C . VAL B 1 58 ? -4.918 11.344 12.734 1 98.69 58 VAL B C 1
ATOM 1074 O O . VAL B 1 58 ? -5.777 11.992 13.328 1 98.69 58 VAL B O 1
ATOM 1077 N N . ARG B 1 59 ? -3.871 10.75 13.328 1 98.81 59 ARG B N 1
ATOM 1078 C CA . ARG B 1 59 ? -3.67 10.844 14.773 1 98.81 59 ARG B CA 1
ATOM 1079 C C . ARG B 1 59 ? -2.416 11.648 15.094 1 98.81 59 ARG B C 1
ATOM 1081 O O . ARG B 1 59 ? -1.35 11.398 14.531 1 98.81 59 ARG B O 1
ATOM 1088 N N . CYS B 1 60 ? -2.613 12.57 16 1 98.88 60 CYS B N 1
ATOM 1089 C CA . CYS B 1 60 ? -1.474 13.32 16.516 1 98.88 60 CYS B CA 1
ATOM 1090 C C . CYS B 1 60 ? -0.624 12.469 17.438 1 98.88 60 CYS B C 1
ATOM 1092 O O . CYS B 1 60 ? -1.115 11.969 18.453 1 98.88 60 CYS B O 1
ATOM 1094 N N . ARG B 1 61 ? 0.565 12.469 17.203 1 98.38 61 ARG B N 1
ATOM 1095 C CA . ARG B 1 61 ? 1.373 11.594 18.047 1 98.38 61 ARG B CA 1
ATOM 1096 C C . ARG B 1 61 ? 1.734 12.273 19.359 1 98.38 61 ARG B C 1
ATOM 1098 O O . ARG B 1 61 ? 2.15 11.609 20.328 1 98.38 61 ARG B O 1
ATOM 1105 N N . TRP B 1 62 ? 1.732 13.547 19.438 1 98.44 62 TRP B N 1
ATOM 1106 C CA . TRP B 1 62 ? 2.064 14.258 20.656 1 98.44 62 TRP B CA 1
ATOM 1107 C C . TRP B 1 62 ? 0.952 14.109 21.688 1 98.44 62 TRP B C 1
ATOM 1109 O O . TRP B 1 62 ? 1.218 13.844 22.875 1 98.44 62 TRP B O 1
ATOM 1119 N N . CYS B 1 63 ? -0.285 14.211 21.297 1 98.88 63 CYS B N 1
ATOM 1120 C CA . CYS B 1 63 ? -1.357 14.258 22.281 1 98.88 63 CYS B CA 1
ATOM 1121 C C . CYS B 1 63 ? -2.389 13.164 22.016 1 98.88 63 CYS B C 1
ATOM 1123 O O . CYS B 1 63 ? -3.35 13.023 22.781 1 98.88 63 CYS B O 1
ATOM 1125 N N . ASN B 1 64 ? -2.291 12.414 20.891 1 98.69 64 ASN B N 1
ATOM 1126 C CA . ASN B 1 64 ? -3.117 11.266 20.531 1 98.69 64 ASN B CA 1
ATOM 1127 C C . ASN B 1 64 ? -4.492 11.695 20.031 1 98.69 64 ASN B C 1
ATOM 1129 O O . ASN B 1 64 ? -5.375 10.867 19.844 1 98.69 64 ASN B O 1
ATOM 1133 N N . ALA B 1 65 ? -4.637 13.031 19.859 1 98.25 65 ALA B N 1
ATOM 1134 C CA . ALA B 1 65 ? -5.902 13.469 19.281 1 98.25 65 ALA B CA 1
ATOM 1135 C C . ALA B 1 65 ? -6.102 12.898 17.875 1 98.25 65 ALA B C 1
ATOM 1137 O O . ALA B 1 65 ? -5.16 12.836 17.094 1 98.25 65 ALA B O 1
ATOM 1138 N N . VAL B 1 66 ? -7.398 12.555 17.562 1 98.5 66 VAL B N 1
ATOM 1139 C CA . VAL B 1 66 ? -7.719 11.953 16.281 1 98.5 66 VAL B CA 1
ATOM 1140 C C . VAL B 1 66 ? -8.57 12.922 15.453 1 98.5 66 VAL B C 1
ATOM 1142 O O . VAL B 1 66 ? -9.555 13.469 15.953 1 98.5 66 VAL B O 1
ATOM 1145 N N . ASP B 1 67 ? -8.031 13.133 14.25 1 98.38 67 ASP B N 1
ATOM 1146 C CA . ASP B 1 67 ? -8.734 13.914 13.234 1 98.38 67 ASP B CA 1
ATOM 1147 C C . ASP B 1 67 ? -8.953 15.352 13.711 1 98.38 67 ASP B C 1
ATOM 1149 O O . ASP B 1 67 ? -9.977 15.961 13.398 1 98.38 67 ASP B O 1
ATOM 1153 N N . GLN B 1 68 ? -8.102 15.781 14.617 1 97.94 68 GLN B N 1
ATOM 1154 C CA . GLN B 1 68 ? -8.078 17.172 15.055 1 97.94 68 GLN B CA 1
ATOM 1155 C C . GLN B 1 68 ? -6.914 17.922 14.422 1 97.94 68 GLN B C 1
ATOM 1157 O O . GLN B 1 68 ? -5.996 18.375 15.117 1 97.94 68 GLN B O 1
ATOM 1162 N N . VAL B 1 69 ? -7.098 18.078 13.016 1 98.44 69 VAL B N 1
ATOM 1163 C CA . VAL B 1 69 ? -6.02 18.719 12.273 1 98.44 69 VAL B CA 1
ATOM 1164 C C . VAL B 1 69 ? -6.582 19.844 11.414 1 98.44 69 VAL B C 1
ATOM 1166 O O . VAL B 1 69 ? -7.738 19.797 10.984 1 98.44 69 VAL B O 1
ATOM 1169 N N . GLU B 1 70 ? -5.797 20.859 11.172 1 98.31 70 GLU B N 1
ATOM 1170 C CA . GLU B 1 70 ? -6.027 21.922 10.203 1 98.31 70 GLU B CA 1
ATOM 1171 C C . GLU B 1 70 ? -4.84 22.078 9.25 1 98.31 70 GLU B C 1
ATOM 1173 O O . GLU B 1 70 ? -3.752 21.562 9.523 1 98.31 70 GLU B O 1
ATOM 1178 N N . LEU B 1 71 ? -5.125 22.688 8.078 1 97.94 71 LEU B N 1
ATOM 1179 C CA . LEU B 1 71 ? -4.043 22.938 7.129 1 97.94 71 LEU B CA 1
ATOM 1180 C C . LEU B 1 71 ? -3.393 24.297 7.383 1 97.94 71 LEU B C 1
ATOM 1182 O O . LEU B 1 71 ? -4.086 25.297 7.535 1 97.94 71 LEU B O 1
ATOM 1186 N N . VAL B 1 72 ? -2.111 24.328 7.438 1 97.31 72 VAL B N 1
ATOM 1187 C CA . VAL B 1 72 ? -1.351 25.562 7.578 1 97.31 72 VAL B CA 1
ATOM 1188 C C . VAL B 1 72 ? -0.254 25.625 6.52 1 97.31 72 VAL B C 1
ATOM 1190 O O . VAL B 1 72 ? 0.093 24.594 5.922 1 97.31 72 VAL B O 1
ATOM 1193 N N . ASP B 1 73 ? 0.288 26.812 6.301 1 96.31 73 ASP B N 1
ATOM 1194 C CA . ASP B 1 73 ? 1.338 26.984 5.301 1 96.31 73 ASP B CA 1
ATOM 1195 C C . ASP B 1 73 ? 2.625 26.281 5.73 1 96.31 73 ASP B C 1
ATOM 1197 O O . ASP B 1 73 ? 2.99 26.312 6.906 1 96.31 73 ASP B O 1
ATOM 1201 N N . ARG B 1 74 ? 3.307 25.688 4.688 1 95.88 74 ARG B N 1
ATOM 1202 C CA . ARG B 1 74 ? 4.684 25.281 4.945 1 95.88 74 ARG B CA 1
ATOM 1203 C C . ARG B 1 74 ? 5.602 26.5 5.059 1 95.88 74 ARG B C 1
ATOM 1205 O O . ARG B 1 74 ? 5.27 27.578 4.578 1 95.88 74 ARG B O 1
ATOM 1212 N N . PRO B 1 75 ? 6.742 26.156 5.801 1 89.31 75 PRO B N 1
ATOM 1213 C CA . PRO B 1 75 ? 7.691 27.266 5.828 1 89.31 75 PRO B CA 1
ATOM 1214 C C . PRO B 1 75 ? 8.148 27.688 4.43 1 89.31 75 PRO B C 1
ATOM 1216 O O . PRO B 1 75 ? 8.391 26.844 3.574 1 89.31 75 PRO B O 1
ATOM 1219 N N . GLY B 1 76 ? 8.172 29 4.199 1 77.56 76 GLY B N 1
ATOM 1220 C CA . GLY B 1 76 ? 8.602 29.562 2.928 1 77.56 76 GLY B CA 1
ATOM 1221 C C . GLY B 1 76 ? 7.484 29.625 1.898 1 77.56 76 GLY B C 1
ATOM 1222 O O . GLY B 1 76 ? 7.672 30.172 0.808 1 77.56 76 GLY B O 1
ATOM 1223 N N . ALA B 1 77 ? 6.453 28.812 2.078 1 66.69 77 ALA B N 1
ATOM 1224 C CA . ALA B 1 77 ? 5.301 28.938 1.189 1 66.69 77 ALA B CA 1
ATOM 1225 C C . ALA B 1 77 ? 4.621 30.297 1.36 1 66.69 77 ALA B C 1
ATOM 1227 O O . ALA B 1 77 ? 4.273 30.688 2.477 1 66.69 77 ALA B O 1
ATOM 1228 N N . ALA B 1 78 ? 5.281 31.344 0.979 1 59.38 78 ALA B N 1
A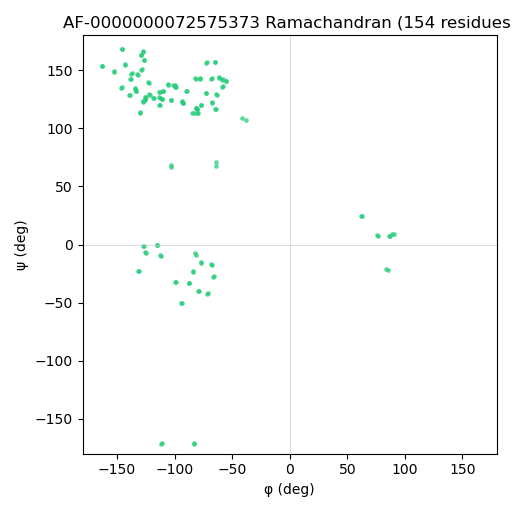TOM 1229 C CA . ALA B 1 78 ? 4.703 32.688 1.055 1 59.38 78 ALA B CA 1
ATOM 1230 C C . ALA B 1 78 ? 3.221 32.656 0.691 1 59.38 78 ALA B C 1
ATOM 1232 O O . ALA B 1 78 ? 2.818 31.984 -0.261 1 59.38 78 ALA B O 1
ATOM 1233 N N . SER B 1 79 ? 2.334 32.812 1.68 1 46.44 79 SER B N 1
ATOM 1234 C CA . SER B 1 79 ? 0.959 33.156 1.309 1 46.44 79 SER B CA 1
ATOM 1235 C C . SER B 1 79 ? 0.913 34.281 0.273 1 46.44 79 SER B C 1
ATOM 1237 O O . SER B 1 79 ? 1.792 35.125 0.245 1 46.44 79 SER B O 1
#

Sequence (158 aa):
MTVPLPTDTTRWRCTLCGNLTRFDVTRASKVVEYVHLDLAGEPTVEEREVLSETVESVRCRWCNAVDQVELVDRPGAASMTVPLPTDTTRWRCTLCGNLTRFDVTRASKVVEYVHLDLAGEPTVEEREVLSETVESVRCRWCNAVDQVELVDRPGAAS

Organism: Streptomyces coelicolor (strain ATCC BAA-471 / A3(2) / M145) (NCBI:txid100226)

Radius of gyration: 20.83 Å; Cα contacts (8 Å, |Δi|>4): 372; chains: 2; bounding box: 28×66×44 Å

Nearest PDB structures (foldseek):
  8eon-assembly1_C  TM=3.186E-01  e=4.817E-01  Pseudomonas phage vB_PaeM_E217
  7b5h-assembly1_AN  TM=2.996E-01  e=2.123E+00  Nostoc sp. PCC 7120 = FACHB-418
  3b07-assembly1_H  TM=1.941E-01  e=4.210E+00  Staphylococcus aureus subsp. aureus Mu50
  8jx3-assembly1_F  TM=2.289E-01  e=7.034E+00  Staphylococcus aureus
  8eon-assembly1_C  TM=3.184E-01  e=5.894E-01  Pseudomonas phage vB_PaeM_E217